Protein AF-A0A661USE9-F1 (afdb_monomer)

Nearest PDB structures (foldseek):
  2ia9-assembly1_A  TM=8.325E-01  e=7.106E-05  Bacillus subtilis
  2i9x-assembly1_A  TM=9.314E-01  e=1.128E-03  Staphylococcus epidermidis ATCC 12228

Radius of gyration: 21.95 Å; Cα contacts (8 Å, |Δi|>4): 47; chains: 1; bounding box: 74×23×56 Å

Secondary structure (DSSP, 8-state):
-EEEETTEEEEPPPEEE-TTS-EEES---SSHHHHHHHHHHHHHHHHHHHHHHHHHHTTTS-----------------PPP------

Structure (mmCIF, N/CA/C/O backbone):
data_AF-A0A661USE9-F1
#
_entry.id   AF-A0A661USE9-F1
#
loop_
_atom_site.group_PDB
_atom_site.id
_atom_site.type_symbol
_atom_site.label_atom_id
_atom_site.label_alt_id
_atom_site.label_comp_id
_atom_site.label_asym_id
_atom_site.label_entity_id
_atom_site.label_seq_id
_atom_site.pdbx_PDB_ins_code
_atom_site.Cartn_x
_atom_site.Cartn_y
_atom_site.Cartn_z
_atom_site.occupancy
_atom_site.B_iso_or_equiv
_atom_site.auth_seq_id
_atom_site.auth_comp_id
_atom_site.auth_asym_id
_atom_site.auth_atom_id
_atom_site.pdbx_PDB_model_num
ATOM 1 N N . LYS A 1 1 ? -3.159 -0.534 -2.674 1.00 89.81 1 LYS A N 1
ATOM 2 C CA . LYS A 1 1 ? -4.214 -1.281 -1.931 1.00 89.81 1 LYS A CA 1
ATOM 3 C C . LYS A 1 1 ? -3.663 -1.624 -0.555 1.00 89.81 1 LYS A C 1
ATOM 5 O O . LYS A 1 1 ? -2.472 -1.880 -0.490 1.00 89.81 1 LYS A O 1
ATOM 10 N N . VAL A 1 2 ? -4.471 -1.622 0.505 1.00 91.56 2 VAL A N 1
ATOM 11 C CA . VAL A 1 2 ? -4.032 -2.104 1.830 1.00 91.56 2 VAL A CA 1
ATOM 12 C C . VAL A 1 2 ? -4.395 -3.584 1.935 1.00 91.56 2 VAL A C 1
ATOM 14 O O . VAL A 1 2 ? -5.509 -3.952 1.566 1.00 91.56 2 VAL A O 1
ATOM 17 N N . ILE A 1 3 ? -3.444 -4.421 2.341 1.00 92.56 3 ILE A N 1
ATOM 18 C CA . ILE A 1 3 ? -3.586 -5.880 2.420 1.00 92.56 3 ILE A CA 1
ATOM 19 C C . ILE A 1 3 ? -3.123 -6.337 3.805 1.00 92.56 3 ILE A C 1
ATOM 21 O O . ILE A 1 3 ? -2.168 -5.786 4.349 1.00 92.56 3 ILE A O 1
ATOM 25 N N . GLU A 1 4 ? -3.800 -7.331 4.371 1.00 92.75 4 GLU A N 1
ATOM 26 C CA . GLU A 1 4 ? -3.387 -8.021 5.593 1.00 92.75 4 GLU A CA 1
ATOM 27 C C . GLU A 1 4 ? -2.587 -9.273 5.214 1.00 92.75 4 GLU A C 1
ATOM 29 O O . GLU A 1 4 ? -3.080 -10.131 4.482 1.00 92.75 4 GLU A O 1
ATOM 34 N N . GLY A 1 5 ? -1.328 -9.335 5.643 1.00 91.75 5 GLY A N 1
ATOM 35 C CA . GLY A 1 5 ? -0.475 -10.515 5.515 1.00 91.75 5 GLY A CA 1
ATOM 36 C C . GLY A 1 5 ? -0.127 -11.098 6.881 1.00 91.75 5 GLY A C 1
ATOM 37 O O . GLY A 1 5 ? -0.512 -10.557 7.915 1.00 91.75 5 GLY A O 1
ATOM 38 N N . ASP A 1 6 ? 0.677 -12.159 6.889 1.00 91.88 6 ASP A N 1
ATOM 39 C CA . ASP A 1 6 ? 1.028 -12.892 8.117 1.00 91.88 6 ASP A CA 1
ATOM 40 C C . ASP A 1 6 ? 1.774 -12.027 9.153 1.00 91.88 6 ASP A C 1
ATOM 42 O O . ASP A 1 6 ? 1.659 -12.242 10.356 1.00 91.88 6 ASP A O 1
ATOM 46 N N . ASN A 1 7 ? 2.504 -11.008 8.684 1.00 87.12 7 ASN A N 1
ATOM 47 C CA . ASN A 1 7 ? 3.250 -10.058 9.518 1.00 87.12 7 ASN A CA 1
ATOM 48 C C . ASN A 1 7 ? 2.507 -8.723 9.734 1.00 87.12 7 ASN A C 1
ATOM 50 O O . ASN A 1 7 ? 3.106 -7.749 10.193 1.00 87.12 7 ASN A O 1
ATOM 54 N N . GLY A 1 8 ? 1.218 -8.656 9.385 1.00 88.81 8 GLY A N 1
ATOM 55 C CA . GLY A 1 8 ? 0.365 -7.481 9.560 1.00 88.81 8 GLY A CA 1
ATOM 56 C C . GLY A 1 8 ? -0.006 -6.756 8.262 1.00 88.81 8 GLY A C 1
ATOM 57 O O . GLY A 1 8 ? 0.088 -7.291 7.157 1.00 88.81 8 GLY A O 1
ATOM 58 N N . LEU A 1 9 ? -0.486 -5.520 8.416 1.00 91.31 9 LEU A N 1
ATOM 59 C CA . LEU A 1 9 ? -0.982 -4.683 7.320 1.00 91.31 9 LEU A CA 1
ATOM 60 C C . LEU A 1 9 ? 0.172 -4.102 6.495 1.00 91.31 9 LEU A C 1
ATOM 62 O O . LEU A 1 9 ? 1.084 -3.493 7.050 1.00 91.31 9 LEU A O 1
ATOM 66 N N . PHE A 1 10 ? 0.080 -4.205 5.170 1.00 92.50 10 PHE A N 1
ATOM 67 C CA . PHE A 1 10 ? 1.030 -3.607 4.234 1.00 92.50 10 PHE A CA 1
ATOM 68 C C . PHE A 1 10 ? 0.328 -2.971 3.031 1.00 92.50 10 PHE A C 1
ATOM 70 O O . PHE A 1 10 ? -0.838 -3.249 2.726 1.00 92.50 10 PHE A O 1
ATOM 77 N N . VAL A 1 11 ? 1.046 -2.095 2.325 1.00 93.00 11 VAL A N 1
ATOM 78 C CA . VAL A 1 11 ? 0.532 -1.420 1.129 1.00 93.00 11 VAL A CA 1
ATOM 79 C C . VAL A 1 11 ? 1.066 -2.105 -0.122 1.00 93.00 11 VAL A C 1
ATOM 81 O O . VAL A 1 11 ? 2.256 -2.070 -0.417 1.00 93.00 11 VAL A O 1
ATOM 84 N N . ALA A 1 12 ? 0.164 -2.689 -0.904 1.00 93.50 12 ALA A N 1
ATOM 85 C CA . ALA A 1 12 ? 0.474 -3.159 -2.243 1.00 93.50 12 ALA A CA 1
ATOM 86 C C . ALA A 1 12 ? 0.474 -1.995 -3.238 1.00 93.50 12 ALA A C 1
ATOM 88 O O . ALA A 1 12 ? -0.503 -1.232 -3.336 1.00 93.50 12 ALA A O 1
ATOM 89 N N . MET A 1 13 ? 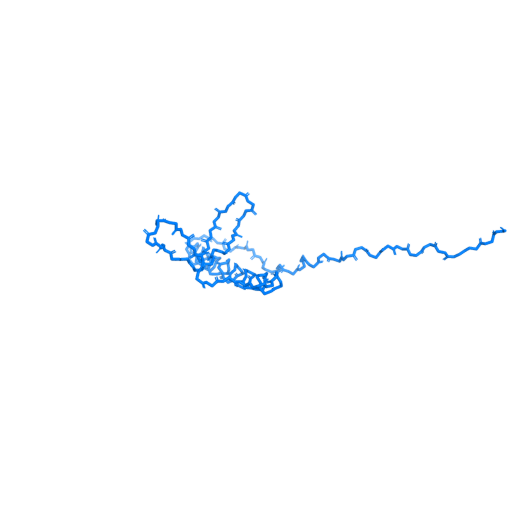1.565 -1.917 -3.992 1.00 93.50 13 MET A N 1
ATOM 90 C CA . MET A 1 13 ? 1.779 -0.962 -5.069 1.00 93.50 13 MET A CA 1
ATOM 91 C C . MET A 1 13 ? 0.822 -1.215 -6.250 1.00 93.50 13 MET A C 1
ATOM 93 O O . MET A 1 13 ? 0.226 -2.293 -6.359 1.00 93.50 13 MET A O 1
ATOM 97 N N . PRO A 1 14 ? 0.572 -0.214 -7.113 1.00 93.75 14 PRO A N 1
ATOM 98 C CA . PRO A 1 14 ? -0.327 -0.383 -8.249 1.00 93.75 14 PRO A CA 1
ATOM 99 C C . PRO A 1 14 ? 0.269 -1.363 -9.263 1.00 93.75 14 PRO A C 1
ATOM 101 O O . PRO A 1 14 ? 1.336 -1.109 -9.813 1.00 93.75 14 PRO A O 1
ATOM 104 N N . SER A 1 15 ? -0.449 -2.449 -9.553 1.00 93.19 15 SER A N 1
ATOM 105 C CA . SER A 1 15 ? -0.018 -3.490 -10.488 1.00 93.19 15 SER A CA 1
ATOM 106 C C . SER A 1 15 ? -0.966 -3.643 -11.677 1.00 93.19 15 SER A C 1
ATOM 108 O O . SER A 1 15 ? -2.168 -3.375 -11.588 1.00 93.19 15 SER A O 1
ATOM 110 N N . ARG A 1 16 ? -0.418 -4.070 -12.820 1.00 93.06 16 ARG A N 1
ATOM 111 C CA . ARG A 1 16 ? -1.166 -4.375 -14.047 1.00 93.06 16 ARG A CA 1
ATOM 112 C C . ARG A 1 16 ? -0.868 -5.794 -14.498 1.00 93.06 16 ARG A C 1
ATOM 114 O O . ARG A 1 16 ? 0.273 -6.248 -14.439 1.00 93.06 16 ARG A O 1
ATOM 121 N N . ARG A 1 17 ? -1.898 -6.473 -15.003 1.00 93.62 17 ARG A N 1
ATOM 122 C CA . ARG A 1 17 ? -1.745 -7.758 -15.685 1.00 93.62 17 ARG A CA 1
ATOM 123 C C . ARG A 1 17 ? -1.131 -7.531 -17.066 1.00 93.62 17 ARG A C 1
ATOM 125 O O . ARG A 1 17 ? -1.686 -6.771 -17.861 1.00 93.62 17 ARG A O 1
ATOM 132 N N . VAL A 1 18 ? -0.000 -8.170 -17.345 1.00 91.62 18 VAL A N 1
ATOM 133 C CA . VAL A 1 18 ? 0.605 -8.187 -18.684 1.00 91.62 18 VAL A CA 1
ATOM 134 C C . VAL A 1 18 ? -0.042 -9.269 -19.554 1.00 91.62 18 VAL A C 1
ATOM 136 O O . VAL A 1 18 ? -0.701 -10.173 -19.045 1.00 91.62 18 VAL A O 1
ATOM 139 N N . SER A 1 19 ? 0.151 -9.202 -20.873 1.00 90.12 19 SER A N 1
ATOM 140 C CA . SER A 1 19 ? -0.383 -10.183 -21.837 1.00 90.12 19 SER A CA 1
ATOM 141 C C . SER A 1 19 ? 0.070 -11.625 -21.565 1.00 90.12 19 SER A C 1
ATOM 143 O O . SER A 1 19 ? -0.660 -12.556 -21.884 1.00 90.12 19 SER A O 1
ATOM 145 N N . SER A 1 20 ? 1.225 -11.800 -20.913 1.00 87.19 20 SER A N 1
ATOM 146 C CA . SER A 1 20 ? 1.744 -13.086 -20.413 1.00 87.19 20 SER A CA 1
ATOM 147 C C . SER A 1 20 ? 0.893 -13.696 -19.279 1.00 87.19 20 SER A C 1
ATOM 149 O O . SER A 1 20 ? 1.018 -14.868 -18.948 1.00 87.19 20 SER A O 1
ATOM 151 N N . GLY A 1 21 ? 0.006 -12.912 -18.660 1.00 90.50 21 GLY A N 1
ATOM 152 C CA . GLY A 1 21 ? -0.796 -13.327 -17.509 1.00 90.50 21 GLY A CA 1
ATOM 153 C C . GLY A 1 21 ? -0.163 -13.016 -16.150 1.00 90.50 21 GLY A C 1
ATOM 154 O O . GLY A 1 21 ? -0.888 -13.024 -15.157 1.00 90.50 21 GLY A O 1
ATOM 155 N N . GLU A 1 22 ? 1.127 -12.671 -16.109 1.00 93.62 22 GLU A N 1
ATOM 156 C CA . GLU A 1 22 ? 1.821 -12.176 -14.914 1.00 93.62 22 GLU A CA 1
ATOM 157 C C . GLU A 1 22 ? 1.288 -10.805 -14.464 1.00 93.62 22 GLU A C 1
ATOM 159 O O . GLU A 1 22 ? 0.816 -9.999 -15.272 1.00 93.62 22 GLU A O 1
ATOM 164 N N . TYR A 1 23 ? 1.406 -10.513 -13.170 1.00 91.62 23 TYR A N 1
ATOM 165 C CA . TYR A 1 23 ? 1.194 -9.172 -12.630 1.00 91.62 23 TYR A CA 1
ATOM 166 C C . TYR A 1 23 ? 2.542 -8.496 -12.428 1.00 91.62 23 TYR A C 1
ATOM 168 O O . TYR A 1 23 ? 3.451 -9.084 -11.848 1.00 91.62 23 TYR A O 1
ATOM 176 N N . ARG A 1 24 ? 2.664 -7.256 -12.900 1.00 91.25 24 ARG A N 1
ATOM 177 C CA . ARG A 1 24 ? 3.837 -6.418 -12.645 1.00 91.25 24 ARG A CA 1
ATOM 178 C C . ARG A 1 24 ? 3.405 -5.087 -12.065 1.00 91.25 24 ARG A C 1
ATOM 180 O O . ARG A 1 24 ? 2.409 -4.508 -12.508 1.00 91.25 24 ARG A O 1
ATOM 187 N N . ASP A 1 25 ? 4.159 -4.621 -11.082 1.00 92.50 25 ASP A N 1
ATOM 188 C CA . ASP A 1 25 ? 3.961 -3.302 -10.496 1.00 92.50 25 ASP A CA 1
ATOM 189 C C . ASP A 1 25 ? 4.278 -2.229 -11.544 1.00 92.50 25 ASP A C 1
ATOM 191 O O . ASP A 1 25 ? 5.299 -2.280 -12.227 1.00 92.50 25 ASP A O 1
ATOM 195 N N . ILE A 1 26 ? 3.365 -1.272 -11.699 1.00 92.94 26 ILE A N 1
ATOM 196 C CA . ILE A 1 26 ? 3.503 -0.129 -12.609 1.00 92.94 26 ILE A CA 1
ATOM 197 C C . ILE A 1 26 ? 4.392 0.939 -11.969 1.00 92.94 26 ILE A C 1
ATOM 199 O O . ILE A 1 26 ? 5.165 1.601 -12.6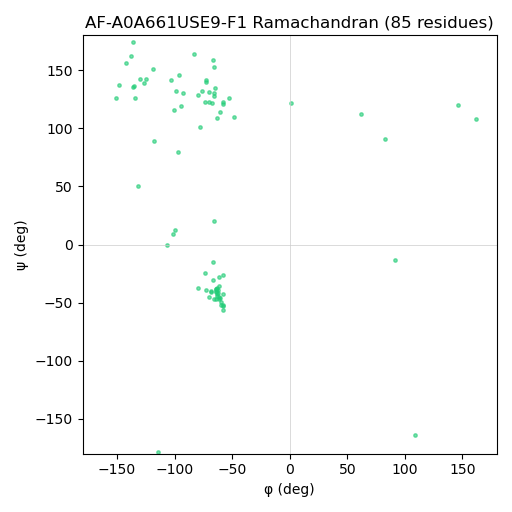53 1.00 92.94 26 ILE A O 1
ATOM 203 N N . ALA A 1 27 ? 4.265 1.116 -10.655 1.00 91.94 27 ALA A N 1
ATOM 204 C CA . ALA A 1 27 ? 5.056 2.059 -9.886 1.00 91.94 27 ALA A CA 1
ATOM 205 C C . ALA A 1 27 ? 5.541 1.371 -8.615 1.00 91.94 27 ALA A C 1
ATOM 207 O O . ALA A 1 27 ? 4.731 0.847 -7.856 1.00 91.94 27 ALA A O 1
ATOM 208 N N . HIS A 1 28 ? 6.850 1.396 -8.387 1.00 91.06 28 HIS A N 1
ATOM 209 C CA . HIS A 1 28 ? 7.475 0.883 -7.176 1.00 91.06 28 HIS A CA 1
ATOM 210 C C . HIS A 1 28 ? 8.533 1.886 -6.694 1.00 91.06 28 HIS A C 1
ATOM 212 O O . HIS A 1 28 ? 9.285 2.403 -7.528 1.00 91.06 28 HIS A O 1
ATOM 218 N N . PRO A 1 29 ? 8.597 2.205 -5.389 1.00 92.69 29 PRO A N 1
ATOM 219 C CA . PRO A 1 29 ? 9.631 3.083 -4.854 1.00 92.69 29 PRO A CA 1
ATOM 220 C C . PRO A 1 29 ? 11.013 2.437 -5.001 1.00 92.69 29 PRO A C 1
ATOM 222 O O . PRO A 1 29 ? 11.194 1.269 -4.684 1.00 92.69 29 PRO A O 1
ATOM 225 N N . ILE A 1 30 ? 12.000 3.207 -5.457 1.00 95.31 30 ILE A N 1
ATOM 226 C CA . ILE A 1 30 ? 13.379 2.713 -5.611 1.00 95.31 30 ILE A CA 1
ATOM 227 C C . ILE A 1 30 ? 14.049 2.552 -4.240 1.00 95.31 30 ILE A C 1
ATOM 229 O O . ILE A 1 30 ? 14.771 1.587 -4.005 1.00 95.31 30 ILE A O 1
ATOM 233 N N . ASN A 1 31 ? 13.782 3.493 -3.330 1.00 95.31 31 ASN A N 1
ATOM 234 C CA . ASN A 1 31 ? 14.429 3.561 -2.026 1.00 95.31 31 ASN A CA 1
ATOM 235 C C . ASN A 1 31 ? 13.507 3.057 -0.915 1.00 95.31 31 ASN A C 1
ATOM 237 O O . ASN A 1 31 ? 12.317 3.389 -0.867 1.00 95.31 31 ASN A O 1
ATOM 241 N N . THR A 1 32 ? 14.093 2.337 0.041 1.00 94.56 32 THR A N 1
ATOM 242 C CA . THR A 1 32 ? 13.395 1.833 1.232 1.00 94.56 32 THR A CA 1
ATOM 243 C C . THR A 1 32 ? 12.825 2.961 2.092 1.00 94.56 32 THR A C 1
ATOM 245 O O . THR A 1 32 ? 11.727 2.832 2.619 1.00 94.56 32 THR A O 1
ATOM 248 N N . GLU A 1 33 ? 13.512 4.099 2.196 1.00 96.25 33 GLU A N 1
ATOM 249 C CA . GLU A 1 33 ? 13.017 5.254 2.959 1.00 96.25 33 GLU A CA 1
ATOM 250 C C . GLU A 1 33 ? 11.694 5.784 2.399 1.00 96.25 33 GLU A C 1
ATOM 252 O O . GLU A 1 33 ? 10.725 5.970 3.133 1.00 96.25 33 GLU A O 1
ATOM 257 N N . TH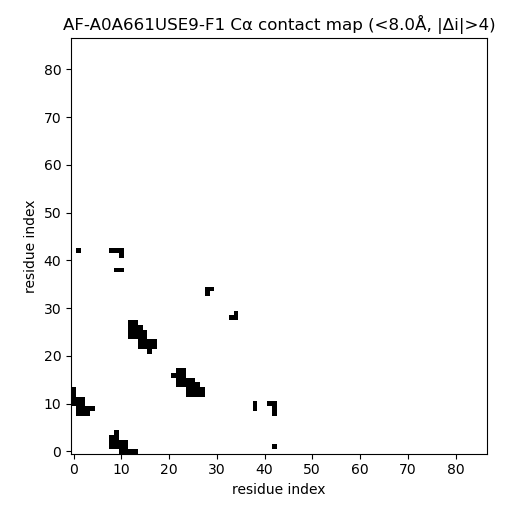R A 1 34 ? 11.621 5.960 1.076 1.00 94.25 34 THR A N 1
ATOM 258 C CA . THR A 1 34 ? 10.400 6.404 0.392 1.00 94.25 34 THR A CA 1
ATOM 259 C C . THR A 1 34 ? 9.288 5.375 0.534 1.00 94.25 34 THR A C 1
ATOM 261 O O . THR A 1 34 ? 8.132 5.740 0.739 1.00 94.25 34 THR A O 1
ATOM 264 N N . ARG A 1 35 ? 9.630 4.084 0.465 1.00 94.31 35 ARG A N 1
ATOM 265 C CA . ARG A 1 35 ? 8.678 3.003 0.717 1.00 94.31 35 ARG A CA 1
ATOM 266 C C . ARG A 1 35 ? 8.068 3.116 2.112 1.00 94.31 35 ARG A C 1
ATOM 268 O O . ARG A 1 35 ? 6.848 3.151 2.221 1.00 94.31 35 ARG A O 1
ATOM 275 N N . ASN A 1 36 ? 8.901 3.235 3.142 1.00 94.00 36 ASN A N 1
ATOM 276 C CA . ASN A 1 36 ? 8.456 3.337 4.530 1.00 94.00 36 ASN A CA 1
ATOM 277 C C . ASN A 1 36 ? 7.610 4.593 4.760 1.00 94.00 36 ASN A C 1
ATOM 279 O O . ASN A 1 36 ? 6.597 4.529 5.448 1.00 94.00 36 ASN A O 1
ATOM 283 N N . MET A 1 37 ? 7.986 5.719 4.146 1.00 95.19 37 MET A N 1
ATOM 284 C CA . MET A 1 37 ? 7.206 6.955 4.201 1.00 95.19 37 MET A CA 1
ATOM 285 C C . MET A 1 37 ? 5.801 6.755 3.615 1.00 95.19 37 MET A C 1
ATOM 287 O O . MET A 1 37 ? 4.811 7.111 4.250 1.00 95.19 37 MET A O 1
ATOM 291 N N . ILE A 1 38 ? 5.700 6.159 2.422 1.00 93.75 38 ILE A N 1
ATOM 292 C CA . ILE A 1 38 ? 4.413 5.908 1.758 1.00 93.75 38 ILE A CA 1
ATOM 293 C C . ILE A 1 38 ? 3.574 4.904 2.558 1.00 93.75 38 ILE A C 1
ATOM 295 O O . ILE A 1 38 ? 2.386 5.135 2.783 1.00 93.75 38 ILE A O 1
ATOM 299 N N . GLU A 1 39 ? 4.177 3.796 2.991 1.00 93.25 39 GLU A N 1
ATOM 300 C CA . GLU A 1 39 ? 3.501 2.770 3.787 1.00 93.25 39 GLU A CA 1
ATOM 301 C C . GLU A 1 39 ? 2.987 3.346 5.112 1.00 93.25 39 GLU A C 1
ATOM 303 O O . GLU A 1 39 ? 1.816 3.152 5.437 1.00 93.25 39 GLU A O 1
ATOM 308 N N . GLY A 1 40 ? 3.817 4.112 5.825 1.00 93.75 40 GLY A N 1
ATOM 309 C CA . GLY A 1 40 ? 3.468 4.754 7.091 1.00 93.75 40 GLY A CA 1
ATOM 310 C C . GLY A 1 40 ? 2.262 5.676 6.957 1.00 93.75 40 GLY A C 1
ATOM 311 O O . GLY A 1 40 ? 1.241 5.436 7.597 1.00 93.75 40 GLY A O 1
ATOM 312 N N . VAL A 1 41 ? 2.327 6.657 6.050 1.00 95.69 41 VAL A N 1
ATOM 313 C CA . VAL A 1 41 ? 1.250 7.646 5.857 1.00 95.69 41 VAL A CA 1
ATOM 314 C C . VAL A 1 41 ? -0.082 6.974 5.509 1.00 95.69 41 VAL A C 1
ATOM 316 O O . VAL A 1 41 ? -1.133 7.341 6.037 1.00 95.69 41 VAL A O 1
ATOM 319 N N . ILE A 1 42 ? -0.061 5.969 4.630 1.00 94.44 42 ILE A N 1
ATOM 320 C CA . ILE A 1 42 ? -1.283 5.275 4.206 1.00 94.44 42 ILE A CA 1
ATOM 321 C C . ILE A 1 42 ? -1.856 4.432 5.348 1.00 94.44 42 ILE A C 1
ATOM 323 O O . ILE A 1 42 ? -3.067 4.459 5.575 1.00 94.44 42 ILE A O 1
ATOM 327 N N . ILE A 1 43 ? -1.017 3.677 6.061 1.00 93.69 43 ILE A N 1
ATOM 328 C CA . ILE A 1 43 ? -1.463 2.797 7.147 1.00 93.69 43 ILE A CA 1
ATOM 329 C C . ILE A 1 43 ? -1.979 3.615 8.332 1.00 93.69 43 ILE A C 1
ATOM 331 O O . ILE A 1 43 ? -3.000 3.254 8.916 1.00 93.69 43 ILE A O 1
ATOM 335 N N . GLU A 1 44 ? -1.311 4.713 8.682 1.00 94.56 44 GLU A N 1
ATOM 336 C CA . GLU A 1 44 ? -1.762 5.635 9.726 1.00 94.56 44 GLU A CA 1
ATOM 337 C C . GLU A 1 44 ? -3.146 6.185 9.398 1.00 94.56 44 GLU A C 1
ATOM 339 O O . GLU A 1 44 ? -4.080 6.005 10.181 1.00 94.56 44 GLU A O 1
ATOM 344 N N . LYS A 1 45 ? -3.320 6.748 8.196 1.00 94.94 45 LYS A N 1
ATOM 345 C CA . LYS A 1 45 ? -4.613 7.300 7.784 1.00 94.94 45 LYS A CA 1
ATOM 346 C C . LYS A 1 45 ? -5.703 6.233 7.709 1.00 94.94 45 LYS A C 1
ATOM 348 O O . LYS A 1 45 ? -6.839 6.486 8.101 1.00 94.94 45 LYS A O 1
ATOM 353 N N . TYR A 1 46 ? -5.363 5.028 7.255 1.00 93.38 46 TYR A N 1
ATOM 354 C CA . TYR A 1 46 ? -6.289 3.898 7.242 1.00 93.38 46 TYR A CA 1
ATOM 355 C C . TYR A 1 46 ? -6.760 3.531 8.655 1.00 93.38 46 TYR A C 1
ATOM 357 O O . TYR A 1 46 ? -7.957 3.357 8.875 1.00 93.38 46 TYR A O 1
ATOM 365 N N . LYS A 1 47 ? -5.841 3.463 9.626 1.00 91.44 47 LYS A N 1
ATOM 366 C CA . LYS A 1 47 ? -6.170 3.184 11.032 1.00 91.44 47 LYS A CA 1
ATOM 367 C C . LYS A 1 47 ? -7.029 4.284 11.648 1.00 91.44 47 LYS A C 1
ATOM 369 O O . LYS A 1 47 ? -7.961 3.961 12.377 1.00 91.44 47 LYS A O 1
ATOM 374 N N . GLU A 1 48 ? -6.743 5.551 11.360 1.00 92.88 48 GLU A N 1
ATOM 375 C CA . GLU A 1 48 ? -7.555 6.679 11.832 1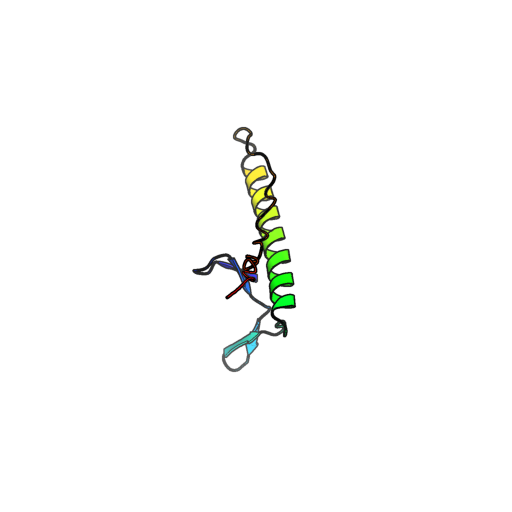.00 92.88 48 GLU A CA 1
ATOM 376 C C . GLU A 1 48 ? -8.995 6.588 11.329 1.00 92.88 48 GLU A C 1
ATOM 378 O O . GLU A 1 48 ? -9.922 6.604 12.133 1.00 92.88 48 GLU A O 1
ATOM 383 N N . VAL A 1 49 ? -9.182 6.412 10.019 1.00 93.69 49 VAL A N 1
ATOM 384 C CA . VAL A 1 49 ? -10.517 6.301 9.414 1.00 93.69 49 VAL A CA 1
ATOM 385 C C . VAL A 1 49 ? -11.245 5.057 9.919 1.00 93.69 49 VAL A C 1
ATOM 387 O O . VAL A 1 49 ? -12.443 5.109 10.181 1.00 93.69 49 VAL A O 1
ATOM 390 N N . LEU A 1 50 ? -10.536 3.940 10.110 1.00 90.31 50 LEU A N 1
ATOM 391 C CA . LEU A 1 50 ? -11.117 2.733 10.693 1.00 90.31 50 LEU A CA 1
ATOM 392 C C . LEU A 1 50 ? -11.575 2.975 12.137 1.00 90.31 50 LEU A C 1
ATOM 394 O O . LEU A 1 50 ? -12.667 2.555 12.507 1.00 90.31 50 LEU A O 1
ATOM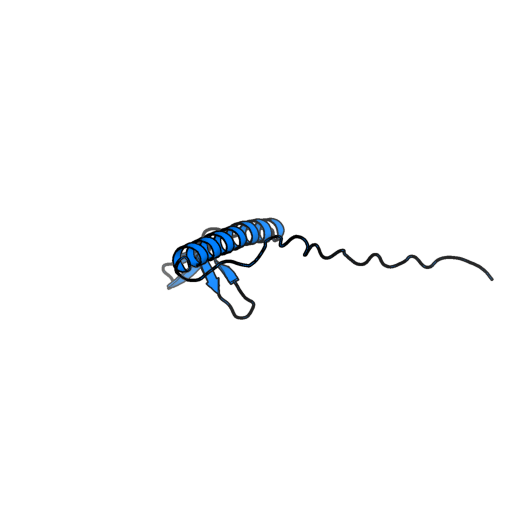 398 N N . GLN A 1 51 ? -10.777 3.674 12.948 1.00 90.88 51 GLN A N 1
ATOM 399 C CA . GLN A 1 51 ? -11.166 4.058 14.306 1.00 90.88 51 GLN A CA 1
ATOM 400 C C . GLN A 1 51 ? -12.372 4.998 14.309 1.00 90.88 51 GLN A C 1
ATOM 402 O O . GLN A 1 51 ? -13.286 4.790 15.098 1.00 90.88 51 GLN A O 1
ATOM 407 N N . GLU A 1 52 ? -12.406 6.003 13.435 1.00 91.06 52 GLU A N 1
ATOM 408 C CA . GLU A 1 52 ? -13.550 6.911 13.290 1.00 91.06 52 GLU A CA 1
ATOM 409 C C . GLU A 1 52 ? -14.820 6.168 12.846 1.00 91.06 52 GLU A C 1
ATOM 411 O O . GLU A 1 52 ? -15.899 6.392 13.399 1.00 91.06 52 GLU A O 1
ATOM 416 N N . ALA A 1 53 ? -14.699 5.225 11.909 1.00 89.06 53 ALA A N 1
ATOM 417 C CA . ALA A 1 53 ? -15.801 4.367 11.479 1.00 89.06 53 ALA A CA 1
ATOM 418 C C . ALA A 1 53 ? -16.305 3.465 12.620 1.00 89.06 53 ALA A C 1
ATOM 420 O O . ALA A 1 53 ? -17.509 3.296 12.796 1.00 89.06 53 ALA A O 1
ATOM 421 N N . LEU A 1 54 ? -15.400 2.920 13.437 1.00 86.25 54 LEU A N 1
ATOM 422 C CA . LEU A 1 54 ? -15.762 2.127 14.615 1.00 86.25 54 LEU A CA 1
ATOM 423 C C . LEU A 1 54 ? -16.412 2.981 15.710 1.00 86.25 54 LEU A C 1
ATOM 425 O O . LEU A 1 54 ? -17.378 2.543 16.325 1.00 86.25 54 LEU A O 1
ATOM 429 N N . LEU A 1 55 ? -15.914 4.197 15.947 1.00 83.19 55 LEU A N 1
ATOM 430 C CA . LEU A 1 55 ? -16.482 5.131 16.922 1.00 83.19 55 LEU A CA 1
ATOM 431 C C . LEU A 1 55 ? -17.898 5.550 16.521 1.00 83.19 55 LEU A C 1
ATOM 433 O O . LEU A 1 55 ? -18.792 5.468 17.355 1.00 83.19 55 LEU A O 1
ATOM 437 N N . SER A 1 56 ? -18.106 5.918 15.254 1.00 77.69 56 SER A N 1
ATOM 438 C CA . SER A 1 56 ? -19.428 6.285 14.721 1.00 77.69 56 SER A CA 1
ATOM 439 C C . SER A 1 56 ? -20.408 5.108 14.684 1.00 77.69 56 SER A C 1
ATOM 441 O O . SER A 1 56 ? -21.602 5.296 14.895 1.00 77.69 56 SER A O 1
ATOM 443 N N . ALA A 1 57 ? -19.926 3.875 14.501 1.00 70.25 57 ALA A N 1
ATOM 444 C CA . ALA A 1 57 ? -20.759 2.678 14.625 1.00 70.25 57 ALA A CA 1
ATOM 445 C C . ALA A 1 57 ? -21.112 2.328 16.084 1.00 70.25 57 ALA A C 1
ATOM 447 O O . ALA A 1 57 ? -22.116 1.659 16.326 1.00 70.25 57 ALA A O 1
ATOM 448 N N . ASN A 1 58 ? -20.303 2.763 17.058 1.00 65.50 58 ASN A N 1
ATOM 449 C CA . ASN A 1 58 ? -20.447 2.393 18.466 1.00 65.50 58 ASN A CA 1
ATOM 450 C C . ASN A 1 58 ? -21.112 3.473 19.337 1.00 65.50 58 ASN A C 1
ATOM 452 O O . ASN A 1 58 ? -21.211 3.289 20.550 1.00 65.50 58 ASN A O 1
ATOM 456 N N . GLU A 1 59 ? -21.655 4.547 18.749 1.00 56.97 59 GLU A N 1
ATOM 457 C CA . GLU A 1 59 ? -22.480 5.565 19.437 1.00 56.97 59 GLU A CA 1
ATOM 458 C C . GLU A 1 59 ? -23.834 5.027 19.974 1.00 56.97 59 GLU A C 1
ATOM 460 O O . GLU A 1 59 ? -24.750 5.790 20.272 1.00 56.97 59 GLU A O 1
ATOM 465 N N . GLY A 1 60 ? -23.953 3.706 20.151 1.00 52.19 60 GLY A N 1
ATOM 466 C CA . GLY A 1 60 ? -24.969 3.023 20.955 1.00 52.19 60 GLY A CA 1
ATOM 467 C C . GLY A 1 60 ? -24.462 2.441 22.287 1.00 52.19 60 GLY A C 1
ATOM 468 O O . GLY A 1 60 ? -25.262 1.862 23.016 1.00 52.19 60 GLY A O 1
ATOM 469 N N . SER A 1 61 ? -23.173 2.558 22.644 1.00 45.28 61 SER A N 1
ATOM 470 C CA . SER A 1 61 ? -22.663 2.095 23.949 1.00 45.28 61 SER A CA 1
ATOM 471 C C . SER A 1 61 ? -21.488 2.940 24.469 1.00 45.28 61 SER A C 1
ATOM 473 O O . SER A 1 61 ? -20.618 3.389 23.729 1.00 45.28 61 SER A O 1
ATOM 475 N N . GLU A 1 62 ? -21.519 3.246 25.761 1.00 42.84 62 GLU A N 1
ATOM 476 C CA . GLU A 1 62 ? -20.940 4.445 26.368 1.00 42.84 62 GLU A CA 1
ATOM 477 C C . GLU A 1 62 ? -19.393 4.495 26.462 1.00 42.84 62 GLU A C 1
ATOM 479 O O . GLU A 1 62 ? -18.717 3.537 26.823 1.00 42.84 62 GLU A O 1
ATOM 484 N N . LYS A 1 63 ? -18.858 5.697 26.191 1.00 44.12 63 LYS A N 1
ATOM 485 C CA . LYS A 1 63 ? -17.566 6.315 26.580 1.00 44.12 63 LYS A CA 1
ATOM 486 C C . LYS A 1 63 ? -16.578 5.497 27.447 1.00 44.12 63 LYS A C 1
ATOM 488 O O . LYS A 1 63 ? -16.818 5.313 28.637 1.00 44.12 63 LYS A O 1
ATOM 493 N N . LYS A 1 64 ? -15.353 5.293 26.924 1.00 42.62 64 LYS A N 1
ATOM 494 C CA . LYS A 1 64 ? -14.028 5.656 27.517 1.00 42.62 64 LYS A CA 1
ATOM 495 C C . LYS A 1 64 ? -12.899 4.856 26.845 1.00 42.62 64 LYS A C 1
ATOM 497 O O . LYS A 1 64 ? -12.709 3.717 27.228 1.00 42.62 64 LYS A O 1
ATOM 502 N N . VAL A 1 65 ? -12.057 5.475 26.008 1.00 42.28 65 VAL A N 1
ATOM 503 C CA . VAL A 1 65 ? -10.587 5.298 26.076 1.00 42.28 65 VAL A CA 1
ATO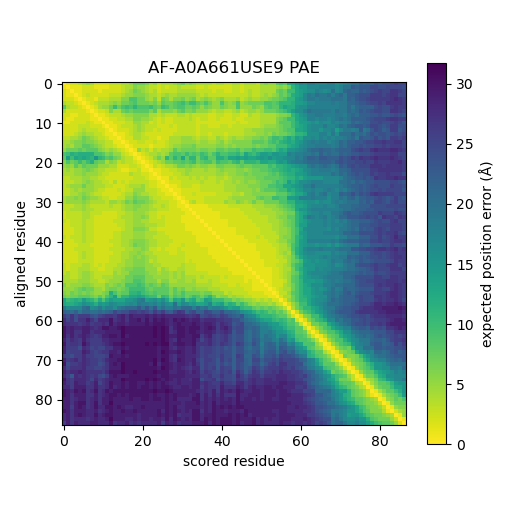M 504 C C . VAL A 1 65 ? -9.917 6.572 25.558 1.00 42.28 65 VAL A C 1
ATOM 506 O O . VAL A 1 65 ? -10.213 7.076 24.480 1.00 42.28 65 VAL A O 1
ATOM 509 N N . LYS A 1 66 ? -9.035 7.111 26.392 1.00 38.03 66 LYS A N 1
ATOM 510 C CA . LYS A 1 66 ? -8.207 8.295 26.182 1.00 38.03 66 LYS A CA 1
ATOM 51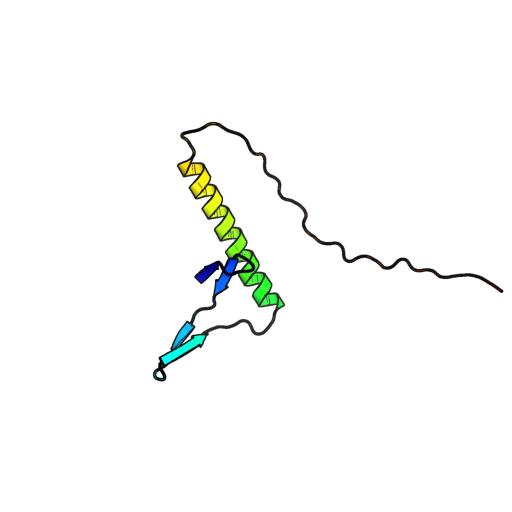1 C C . LYS A 1 66 ? -7.131 7.985 25.121 1.00 38.03 66 LYS A C 1
ATOM 513 O O . LYS A 1 66 ? -6.429 6.992 25.271 1.00 38.03 66 LYS A O 1
ATOM 518 N N . LYS A 1 67 ? -6.954 8.838 24.104 1.00 36.78 67 LYS A N 1
ATOM 519 C CA . LYS A 1 67 ? -5.651 9.005 23.413 1.00 36.78 67 LYS A CA 1
ATOM 520 C C . LYS A 1 67 ? -4.719 9.763 24.386 1.00 36.78 67 LYS A C 1
ATOM 522 O O . LYS A 1 67 ? -5.242 10.601 25.125 1.00 36.78 67 LYS A O 1
ATOM 527 N N . PRO A 1 68 ? -3.411 9.449 24.475 1.00 44.03 68 PRO A N 1
ATOM 528 C CA . PRO A 1 68 ? -2.472 9.585 23.357 1.00 44.03 68 PRO A CA 1
ATOM 529 C C . PRO A 1 68 ? -1.530 8.380 23.179 1.00 44.03 68 PRO A C 1
ATOM 531 O O . PRO A 1 68 ? -0.956 7.878 24.140 1.00 44.03 68 PRO A O 1
ATOM 534 N N . VAL A 1 69 ? -1.338 7.934 21.935 1.00 40.00 69 VAL A N 1
ATOM 535 C CA . VAL A 1 69 ? -0.251 7.007 21.581 1.00 40.00 69 VAL A CA 1
ATOM 536 C C . VAL A 1 69 ? 0.899 7.853 21.039 1.00 40.00 69 VAL A C 1
ATOM 538 O O . VAL A 1 69 ? 1.058 8.012 19.835 1.00 40.00 69 VAL A O 1
ATOM 541 N N . GLU A 1 70 ? 1.658 8.452 21.952 1.00 34.34 70 GLU A N 1
ATOM 542 C CA . GLU A 1 70 ? 3.027 8.892 21.688 1.00 34.34 70 GLU A CA 1
ATOM 543 C C . GLU A 1 70 ? 3.996 7.809 22.174 1.00 34.34 70 GLU A C 1
ATOM 545 O O . GLU A 1 70 ? 3.773 7.187 23.212 1.00 34.34 70 GLU A O 1
ATOM 550 N N . LYS A 1 71 ? 5.103 7.674 21.435 1.00 32.78 71 LYS A N 1
ATOM 551 C CA . LYS A 1 71 ? 6.302 6.854 21.682 1.00 32.78 71 LYS A CA 1
ATOM 552 C C . LYS A 1 71 ? 6.229 5.380 21.274 1.00 32.78 71 LYS A C 1
ATOM 554 O O . LYS A 1 71 ? 6.009 4.484 22.079 1.00 32.78 71 LYS A O 1
ATOM 559 N N . LEU A 1 72 ? 6.633 5.140 20.027 1.00 37.56 72 LEU A N 1
ATOM 560 C CA . LEU A 1 72 ? 7.524 4.020 19.717 1.00 37.56 72 LEU A CA 1
ATOM 561 C C . LEU A 1 72 ? 8.681 4.500 18.821 1.00 37.56 72 LEU A C 1
ATOM 563 O O . LEU A 1 72 ? 8.961 3.931 17.772 1.00 37.56 72 LEU A O 1
ATOM 567 N N . VAL A 1 73 ? 9.349 5.584 19.231 1.00 41.56 73 VAL A N 1
ATOM 568 C CA . VAL A 1 73 ? 10.715 5.854 18.767 1.00 41.56 73 VAL A CA 1
ATOM 569 C C . VAL A 1 73 ? 11.595 4.927 19.595 1.00 41.56 73 VAL A C 1
ATOM 571 O O . VAL A 1 73 ? 11.805 5.172 20.779 1.00 41.56 73 VAL A O 1
ATOM 574 N N . LYS A 1 74 ? 12.019 3.806 19.006 1.00 41.22 74 LYS A N 1
ATOM 575 C CA . LYS A 1 74 ? 13.121 3.020 19.562 1.00 41.22 74 LYS A CA 1
ATOM 576 C C . LYS A 1 74 ? 14.361 3.909 19.513 1.00 41.22 74 LYS A C 1
ATOM 578 O O . LYS A 1 74 ? 14.858 4.200 18.428 1.00 41.22 74 LYS A O 1
ATOM 583 N N . GLU A 1 75 ? 14.808 4.355 20.679 1.00 38.88 75 GLU A N 1
ATOM 584 C CA . GLU A 1 75 ? 16.179 4.808 20.892 1.00 38.88 75 GLU A CA 1
ATOM 585 C C . GLU A 1 75 ? 17.120 3.687 20.411 1.00 38.88 75 GLU A C 1
ATOM 587 O O . GLU A 1 75 ? 16.933 2.534 20.815 1.00 38.88 75 GLU A O 1
ATOM 592 N N . PRO A 1 76 ? 18.083 3.949 19.511 1.00 45.84 76 PRO A N 1
ATOM 593 C CA . PRO A 1 76 ? 19.189 3.027 19.338 1.00 45.84 76 PRO A CA 1
ATOM 594 C C . PRO A 1 76 ? 20.054 3.116 20.597 1.00 45.84 76 PRO A C 1
ATOM 596 O O . PRO A 1 76 ? 20.507 4.197 20.962 1.00 45.84 76 PRO A O 1
ATOM 599 N N . GLU A 1 77 ? 20.239 1.978 21.262 1.00 47.16 77 GLU A N 1
ATOM 600 C CA . GLU A 1 77 ? 21.143 1.814 22.398 1.00 47.16 77 GLU A CA 1
ATOM 601 C C . GLU A 1 77 ? 22.521 2.407 22.059 1.00 47.16 77 GLU A C 1
ATOM 603 O O . GLU A 1 77 ? 23.269 1.873 21.234 1.00 47.16 77 GLU A O 1
ATOM 608 N N . GLU A 1 78 ? 22.853 3.529 22.699 1.00 44.69 78 GLU A N 1
ATOM 609 C CA . GLU A 1 78 ? 24.232 3.972 22.846 1.00 44.69 78 GLU A CA 1
ATOM 610 C C . GLU A 1 78 ? 24.979 2.881 23.614 1.00 4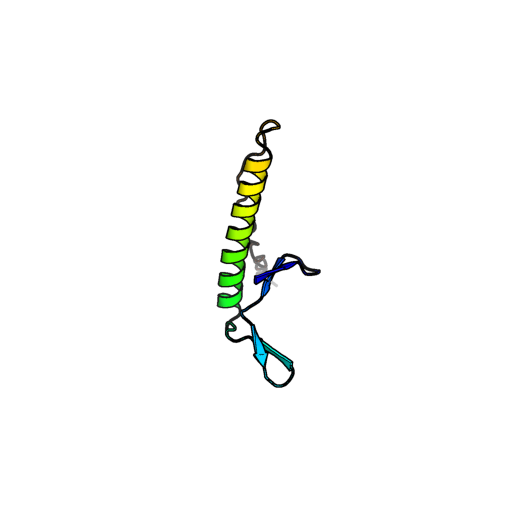4.69 78 GLU A C 1
ATOM 612 O O . GLU A 1 78 ? 24.699 2.605 24.782 1.00 44.69 78 GLU A O 1
ATOM 617 N N . LYS A 1 79 ? 25.938 2.236 22.944 1.00 54.66 79 LYS A N 1
ATOM 618 C CA . LYS A 1 79 ? 26.959 1.445 23.628 1.00 54.66 79 LYS A CA 1
ATOM 619 C C . LYS A 1 79 ? 27.693 2.383 24.593 1.00 54.66 79 LYS A C 1
ATOM 621 O O . LYS A 1 79 ? 28.246 3.376 24.115 1.00 54.66 79 LYS A O 1
ATOM 626 N N . PRO A 1 80 ? 27.739 2.103 25.905 1.00 50.00 80 PRO A N 1
ATOM 627 C CA . PRO A 1 80 ? 28.544 2.909 26.801 1.00 50.00 80 PRO A CA 1
ATOM 628 C C . PRO A 1 80 ? 30.020 2.716 26.446 1.00 50.00 80 PRO A C 1
ATOM 630 O O . PRO A 1 80 ? 30.510 1.593 26.318 1.00 50.00 80 PRO A O 1
ATOM 633 N N . ALA A 1 81 ? 30.693 3.844 26.241 1.00 58.53 81 ALA A N 1
ATOM 634 C CA . ALA A 1 81 ? 32.136 3.936 26.179 1.00 58.53 81 ALA A CA 1
ATOM 635 C C . ALA A 1 81 ? 32.726 3.406 27.492 1.00 58.53 81 ALA A C 1
ATOM 637 O O . ALA A 1 81 ? 32.428 3.938 28.560 1.00 58.53 81 ALA A O 1
ATOM 638 N N . GLU A 1 82 ? 33.563 2.378 27.402 1.00 55.22 82 GLU A N 1
ATOM 639 C CA . GLU A 1 82 ? 34.440 1.967 28.491 1.00 55.22 82 GLU A CA 1
ATOM 640 C C . GLU A 1 82 ? 35.888 2.121 28.016 1.00 55.22 82 GLU A C 1
ATOM 642 O O . GLU A 1 82 ? 36.481 1.234 27.415 1.00 55.22 82 GLU A O 1
ATOM 647 N N . GLU A 1 83 ? 36.414 3.316 28.244 1.00 52.88 83 GLU A N 1
ATOM 648 C CA . GLU A 1 83 ? 37.820 3.610 28.524 1.00 52.88 83 GLU A CA 1
ATOM 649 C C . GLU A 1 83 ? 37.802 4.729 29.588 1.00 52.88 83 GLU A C 1
ATOM 651 O O . GLU A 1 83 ? 36.813 5.474 29.618 1.00 52.88 83 GLU A O 1
ATOM 656 N N . PRO A 1 84 ? 38.841 4.948 30.425 1.00 56.31 84 PRO A N 1
ATOM 657 C CA . PRO A 1 84 ? 40.173 4.321 30.461 1.00 56.31 84 PRO A CA 1
ATOM 658 C C . PRO A 1 84 ? 40.662 3.936 31.890 1.00 56.31 84 PRO A C 1
ATOM 660 O O . PRO A 1 84 ? 40.041 4.306 32.882 1.00 56.31 84 PRO A O 1
ATOM 663 N N . ALA A 1 85 ? 41.817 3.254 31.986 1.00 47.41 85 ALA A N 1
ATOM 664 C CA . ALA A 1 85 ? 43.001 3.645 32.791 1.00 47.41 85 ALA A CA 1
ATOM 665 C C . ALA A 1 85 ? 43.804 2.461 33.391 1.00 47.41 85 ALA A C 1
ATOM 667 O O . ALA A 1 85 ? 43.298 1.714 34.220 1.00 47.41 85 ALA A O 1
ATOM 668 N N . GLU A 1 86 ? 45.080 2.413 32.977 1.00 43.88 86 GLU A N 1
ATOM 669 C CA . GLU A 1 86 ? 46.312 2.068 33.726 1.00 43.88 86 GLU A CA 1
ATOM 670 C C . GLU A 1 86 ? 46.497 0.664 34.34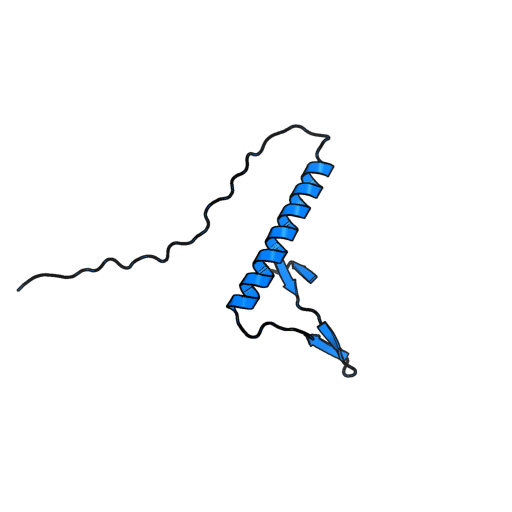8 1.00 43.88 86 GLU A C 1
ATOM 672 O O . GLU A 1 86 ? 45.885 0.325 35.355 1.00 43.88 86 GLU A O 1
ATOM 677 N N . GLU A 1 87 ? 47.445 -0.118 33.803 1.00 42.69 87 GLU A N 1
ATOM 678 C CA . GLU A 1 87 ? 48.856 -0.206 34.262 1.00 42.69 87 GLU A CA 1
ATOM 679 C C . GLU A 1 87 ? 49.771 -0.651 33.101 1.00 42.69 87 GLU A C 1
ATOM 681 O O . GLU A 1 87 ? 49.334 -1.505 32.292 1.00 42.69 87 GLU A O 1
#

Mean predicted aligned error: 14.3 Å

Foldseek 3Di:
DWDQDPVGIWDDADWDQDPVRDIDHPDDDPDPVVRCVVGVVVVVVVVVVVVVVVVVVVVVDDDDDDDDPDDPPPDDDDDDDDDDDDD

Sequence (87 aa):
KVIEGDNGLFVAMPSRRVSSGEYRDIAHPINTETRNMIEGVIIEKYKEVLQEALLSANEGSEKKVKKPVEKLVKEPEEKPAEEPAEE

Solvent-accessible surface area (backbone atoms only — not comparable to full-atom values): 5940 Å² total; per-residue (Å²): 87,83,45,82,51,99,94,42,81,46,66,49,62,59,63,46,75,46,96,88,68,49,75,43,68,77,53,76,71,91,47,69,68,60,42,51,52,54,43,47,57,52,52,51,52,49,52,50,54,51,49,51,52,51,52,68,70,37,79,83,62,85,89,88,82,83,84,80,93,78,84,86,77,77,75,78,82,76,75,80,83,86,78,88,85,89,135

pLDDT: mean 75.87, std 22.47, range [32.78, 96.25]